Protein AF-A0A3S4GLI4-F1 (afdb_monomer_lite)

pLDDT: mean 91.99, std 5.14, range [70.38, 96.75]

Organism: Klebsiella pneumoniae (NCBI:txid573)

Sequence (58 aa):
MYDKNKLFGVTTLDIIRSNTFVAELKGKSATEVEVPVIGGPLRVTILPLLSQIPRRQL

Radius of gyration: 13.53 Å; chains: 1; bounding box: 30×18×42 Å

Secondary structure (DSSP, 8-state):
---GGG-----HHHHHHHHHHHHHHHTS-TTT----EEE-SSGGGEEE-GGGS-TTT-

Foldseek 3Di:
DDDPVPDDDDPVVVQLVVLVVVCVVVVHDSVLWTWDWDAHNDPVRTDTPPVPTDPVSD

Structure (mmCIF, N/CA/C/O backbone):
data_AF-A0A3S4GLI4-F1
#
_entry.id   AF-A0A3S4GLI4-F1
#
loop_
_atom_site.group_PDB
_atom_site.id
_atom_site.type_symbol
_atom_site.label_atom_id
_atom_site.label_alt_id
_atom_site.label_comp_id
_atom_site.label_asym_id
_atom_site.label_entity_id
_atom_site.label_seq_id
_atom_site.pdbx_PDB_ins_code
_atom_site.Cartn_x
_atom_site.Cartn_y
_atom_site.Cartn_z
_atom_site.occupancy
_atom_site.B_iso_or_equiv
_atom_site.auth_seq_id
_atom_site.auth_comp_id
_atom_site.auth_asym_id
_atom_site.auth_atom_id
_atom_site.pdbx_PDB_model_num
ATOM 1 N N . MET A 1 1 ? 13.191 -5.832 -27.687 1.00 84.00 1 MET A N 1
ATOM 2 C CA . MET A 1 1 ? 12.470 -4.552 -27.497 1.00 84.00 1 MET A CA 1
ATOM 3 C C . MET A 1 1 ? 12.028 -4.453 -26.045 1.00 84.00 1 MET A C 1
ATOM 5 O O . MET A 1 1 ? 11.688 -5.478 -25.472 1.00 84.00 1 MET A O 1
ATOM 9 N N . TYR A 1 2 ? 12.071 -3.259 -25.457 1.00 94.25 2 TYR A N 1
ATOM 10 C CA . TYR A 1 2 ? 11.620 -2.984 -24.088 1.00 94.25 2 TYR A CA 1
ATOM 11 C C . TYR A 1 2 ? 10.132 -2.590 -24.082 1.00 94.25 2 TYR A C 1
ATOM 13 O O . TYR A 1 2 ? 9.724 -1.794 -24.925 1.00 94.25 2 TYR A O 1
ATOM 21 N N . ASP A 1 3 ? 9.344 -3.126 -23.143 1.00 96.75 3 ASP A N 1
ATOM 22 C CA . ASP A 1 3 ? 7.928 -2.782 -22.937 1.00 96.75 3 ASP A CA 1
ATOM 23 C C . ASP A 1 3 ? 7.717 -2.278 -21.503 1.00 96.75 3 ASP A C 1
ATOM 25 O O . ASP A 1 3 ? 7.744 -3.046 -20.539 1.00 96.75 3 ASP A O 1
ATOM 29 N N . LYS A 1 4 ? 7.490 -0.969 -21.370 1.00 96.25 4 LYS A N 1
ATOM 30 C CA . LYS A 1 4 ? 7.276 -0.308 -20.076 1.00 96.25 4 LYS A CA 1
ATOM 31 C C . LYS A 1 4 ? 6.021 -0.790 -19.345 1.00 96.25 4 LYS A C 1
ATOM 33 O O . LYS A 1 4 ? 5.975 -0.692 -18.127 1.00 96.25 4 LYS A O 1
ATOM 38 N N . ASN A 1 5 ? 5.027 -1.330 -20.054 1.00 96.56 5 ASN A N 1
ATOM 39 C CA . ASN A 1 5 ? 3.779 -1.801 -19.446 1.00 96.56 5 ASN A CA 1
ATOM 40 C C . ASN A 1 5 ? 3.933 -3.169 -18.766 1.00 96.56 5 ASN A C 1
ATOM 42 O O . ASN A 1 5 ? 2.994 -3.650 -18.140 1.00 96.56 5 ASN A O 1
ATOM 46 N N . LYS A 1 6 ? 5.102 -3.808 -18.907 1.00 95.94 6 LYS A N 1
ATOM 47 C CA . LYS A 1 6 ? 5.437 -5.088 -18.268 1.00 95.94 6 LYS A CA 1
ATOM 48 C C . LYS A 1 6 ? 6.494 -4.949 -17.172 1.00 95.94 6 LYS A C 1
ATOM 50 O O . LYS A 1 6 ? 6.897 -5.955 -16.593 1.00 95.94 6 LYS A O 1
ATOM 55 N N . LEU A 1 7 ? 6.952 -3.728 -16.895 1.00 94.75 7 LEU A N 1
ATOM 56 C CA . LEU A 1 7 ? 7.890 -3.437 -15.819 1.00 94.75 7 LEU A CA 1
ATOM 57 C C . LEU A 1 7 ? 7.128 -2.825 -14.641 1.00 94.75 7 LEU A C 1
ATOM 59 O O . LEU A 1 7 ? 6.579 -1.733 -14.759 1.00 94.75 7 LEU A O 1
ATOM 63 N N . PHE A 1 8 ? 7.132 -3.511 -13.499 1.00 94.75 8 PHE A N 1
ATOM 64 C CA . PHE A 1 8 ? 6.427 -3.071 -12.296 1.00 94.75 8 PHE A CA 1
ATOM 65 C C . PHE A 1 8 ? 7.397 -2.908 -11.127 1.00 94.75 8 PHE A C 1
ATOM 67 O O . PHE A 1 8 ? 8.185 -3.805 -10.830 1.00 94.75 8 PHE A O 1
ATOM 74 N N . GLY A 1 9 ? 7.317 -1.766 -10.444 1.00 92.69 9 GLY A N 1
ATOM 75 C CA . GLY A 1 9 ? 7.921 -1.587 -9.127 1.00 92.69 9 GLY A CA 1
ATOM 76 C C . GLY A 1 9 ? 6.991 -2.157 -8.061 1.00 92.69 9 GLY A C 1
ATOM 77 O O . GLY A 1 9 ? 5.827 -1.771 -7.988 1.00 92.69 9 GLY A O 1
ATOM 78 N N . VAL A 1 10 ? 7.482 -3.084 -7.243 1.00 93.50 10 VAL A N 1
ATOM 79 C CA . VAL A 1 10 ? 6.666 -3.725 -6.205 1.00 93.50 10 VAL A CA 1
ATOM 80 C C . VAL A 1 10 ? 6.599 -2.820 -4.973 1.00 93.50 10 VAL A C 1
ATOM 82 O O . VAL A 1 10 ? 7.583 -2.680 -4.253 1.00 93.50 10 VAL A O 1
ATOM 85 N N . THR A 1 11 ? 5.432 -2.226 -4.722 1.00 94.44 11 THR A N 1
ATOM 86 C CA . THR A 1 11 ? 5.137 -1.377 -3.545 1.00 94.44 11 THR A CA 1
ATOM 87 C C . THR A 1 11 ? 3.988 -1.927 -2.690 1.00 94.44 11 THR A C 1
ATOM 89 O O . THR A 1 11 ? 3.502 -1.273 -1.771 1.00 94.44 11 THR A O 1
ATOM 92 N N . THR A 1 12 ? 3.551 -3.165 -2.948 1.00 94.19 12 THR A N 1
ATOM 93 C CA . THR A 1 12 ? 2.388 -3.792 -2.293 1.00 94.19 12 THR A CA 1
ATOM 94 C C . THR A 1 12 ? 2.527 -3.897 -0.774 1.00 94.19 12 THR A C 1
ATOM 96 O O . THR A 1 12 ? 1.534 -3.826 -0.055 1.00 94.19 12 THR A O 1
ATOM 99 N N . LEU A 1 13 ? 3.755 -4.030 -0.263 1.00 94.31 13 LEU A N 1
ATOM 100 C CA . LEU A 1 13 ? 4.011 -4.070 1.177 1.00 94.31 13 LEU A CA 1
ATOM 101 C C . LEU A 1 13 ? 3.562 -2.783 1.881 1.00 94.31 13 LEU A C 1
ATOM 103 O O . LEU A 1 13 ? 3.069 -2.842 3.005 1.00 94.31 13 LEU A O 1
ATOM 107 N N . ASP A 1 14 ? 3.712 -1.635 1.223 1.00 93.81 14 ASP A N 1
ATOM 108 C CA . ASP A 1 14 ? 3.324 -0.351 1.800 1.00 93.81 14 ASP A CA 1
ATOM 109 C C . ASP A 1 14 ? 1.799 -0.208 1.841 1.00 93.81 14 ASP A C 1
ATOM 111 O O . ASP A 1 14 ? 1.270 0.277 2.837 1.00 93.81 14 ASP A O 1
ATOM 115 N N . ILE A 1 15 ? 1.087 -0.756 0.848 1.00 94.25 15 ILE A N 1
ATOM 116 C CA . ILE A 1 15 ? -0.383 -0.857 0.855 1.00 94.25 15 ILE A CA 1
ATOM 117 C C . ILE A 1 15 ? -0.855 -1.697 2.047 1.00 94.25 15 ILE A C 1
ATOM 119 O O . ILE A 1 15 ? -1.668 -1.236 2.843 1.00 94.25 15 ILE A O 1
ATOM 123 N N . ILE A 1 16 ? -0.307 -2.907 2.222 1.00 95.44 16 ILE A N 1
ATOM 124 C CA . ILE A 1 16 ? -0.705 -3.804 3.322 1.00 95.44 16 ILE A CA 1
ATOM 125 C C . ILE A 1 16 ? -0.435 -3.146 4.680 1.00 95.44 16 ILE A C 1
ATOM 127 O O . ILE A 1 16 ? -1.292 -3.180 5.558 1.00 95.44 16 ILE A O 1
ATOM 131 N N . ARG A 1 17 ? 0.723 -2.493 4.850 1.00 95.00 17 ARG A N 1
ATOM 132 C CA . ARG A 1 17 ? 1.045 -1.758 6.083 1.00 95.00 17 ARG A CA 1
ATOM 133 C C . ARG A 1 17 ? 0.055 -0.630 6.354 1.00 95.00 17 ARG A C 1
ATOM 135 O O . ARG A 1 17 ? -0.426 -0.512 7.477 1.00 95.00 17 ARG A O 1
ATOM 142 N N . SER A 1 18 ? -0.259 0.186 5.348 1.00 94.62 18 SER A N 1
ATOM 143 C CA . SER A 1 18 ? -1.238 1.266 5.487 1.00 94.62 18 SER A CA 1
ATOM 144 C C . SER A 1 18 ? -2.631 0.739 5.835 1.00 94.62 18 SER A C 1
ATOM 146 O O . SER A 1 18 ? -3.271 1.301 6.724 1.00 94.62 18 SER A O 1
ATOM 148 N N . ASN A 1 19 ? -3.069 -0.359 5.213 1.00 95.19 19 ASN A N 1
ATOM 149 C CA . ASN A 1 19 ? -4.348 -1.000 5.524 1.00 95.19 19 ASN A CA 1
ATOM 150 C C . ASN A 1 19 ? -4.394 -1.464 6.978 1.00 95.19 19 ASN A C 1
ATOM 152 O O . ASN A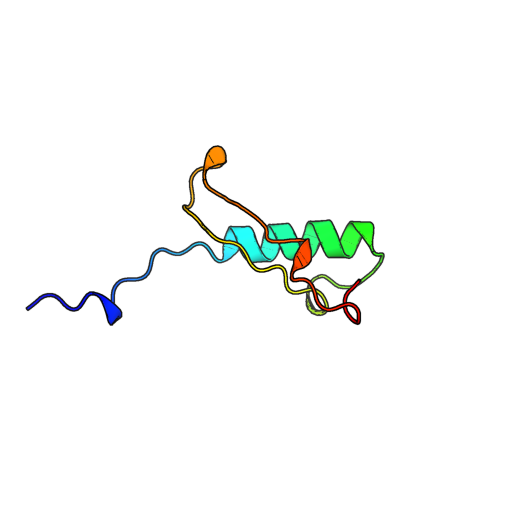 1 19 ? -5.354 -1.151 7.675 1.00 95.19 19 ASN A O 1
ATOM 156 N N . THR A 1 20 ? -3.350 -2.149 7.454 1.00 95.94 20 THR A N 1
ATOM 157 C CA . THR A 1 20 ? -3.272 -2.614 8.844 1.00 95.94 20 THR A CA 1
ATOM 158 C C . THR A 1 20 ? -3.349 -1.452 9.829 1.00 95.94 20 THR A C 1
ATOM 160 O O . THR A 1 20 ? -4.177 -1.485 10.733 1.00 95.94 20 THR A O 1
ATOM 163 N N . PHE A 1 21 ? -2.568 -0.386 9.625 1.00 94.88 21 PHE A N 1
ATOM 164 C CA . PHE A 1 21 ? -2.583 0.761 10.537 1.00 94.88 21 PHE A CA 1
ATOM 165 C C . PHE A 1 21 ? -3.937 1.471 10.576 1.00 94.88 21 PHE A C 1
ATOM 167 O O . PHE A 1 21 ? -4.425 1.821 11.649 1.00 94.88 21 PHE A O 1
ATOM 174 N N . VAL A 1 22 ? -4.571 1.687 9.420 1.00 94.12 22 VAL A N 1
ATOM 175 C CA . VAL A 1 22 ? -5.897 2.318 9.390 1.00 94.12 22 VAL A CA 1
ATOM 176 C C . VAL A 1 22 ? -6.953 1.396 9.999 1.00 94.12 22 VAL A C 1
ATOM 178 O O . VAL A 1 22 ? -7.805 1.868 10.748 1.00 94.12 22 VAL A O 1
ATOM 181 N N . ALA A 1 23 ? -6.898 0.095 9.721 1.00 94.44 23 ALA A N 1
ATOM 182 C CA . ALA A 1 23 ? -7.833 -0.877 10.269 1.00 94.44 23 ALA A CA 1
ATOM 183 C C . ALA A 1 23 ? -7.741 -0.968 11.800 1.00 94.44 23 ALA A C 1
ATOM 185 O O . ALA A 1 23 ? -8.776 -0.925 12.463 1.00 94.44 23 ALA A O 1
ATOM 186 N N . GLU A 1 24 ? -6.531 -0.982 12.367 1.00 94.94 24 GLU A N 1
ATOM 187 C CA . GLU A 1 24 ? -6.302 -0.935 13.819 1.00 94.94 24 GLU A CA 1
ATOM 188 C C . GLU A 1 24 ? -6.891 0.335 14.447 1.00 94.94 24 GLU A C 1
ATOM 190 O O . GLU A 1 24 ? -7.619 0.259 15.436 1.00 94.94 24 GLU A O 1
ATOM 195 N N . LEU A 1 25 ? -6.661 1.501 13.832 1.00 92.69 25 LEU A N 1
ATOM 196 C CA . LEU A 1 25 ? -7.219 2.776 14.299 1.00 92.69 25 LEU A CA 1
ATOM 197 C C . LEU A 1 25 ? -8.752 2.834 14.220 1.00 92.69 25 LEU A C 1
ATOM 199 O O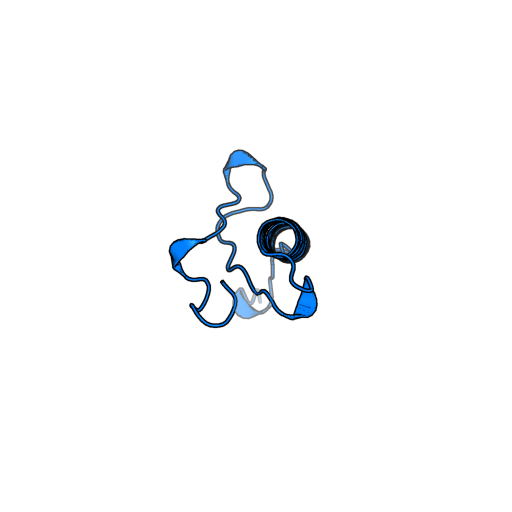 . LEU A 1 25 ? -9.379 3.612 14.940 1.00 92.69 25 LEU A O 1
ATOM 203 N N . LYS A 1 26 ? -9.361 2.046 13.329 1.00 89.94 26 LYS A N 1
ATOM 204 C CA . LYS A 1 26 ? -10.810 2.007 13.090 1.00 89.94 26 LYS A CA 1
ATOM 205 C C . LYS A 1 26 ? -11.514 0.804 13.715 1.00 89.94 26 LYS A C 1
ATOM 207 O O . LYS A 1 26 ? -12.736 0.726 13.620 1.00 89.94 26 LYS A O 1
ATOM 212 N N . GLY A 1 27 ? -10.779 -0.112 14.346 1.00 91.88 27 GLY A N 1
ATOM 213 C CA . GLY A 1 27 ? -11.331 -1.349 14.903 1.00 91.88 27 GLY A CA 1
ATOM 214 C C . GLY A 1 27 ? -11.912 -2.294 13.844 1.00 91.88 27 GLY A C 1
ATOM 215 O O . GLY A 1 27 ? -12.900 -2.973 14.114 1.00 91.88 27 GLY A O 1
ATOM 216 N N . LYS A 1 28 ? -11.341 -2.311 12.634 1.00 91.94 28 LYS A N 1
ATOM 217 C CA . LYS A 1 28 ? -11.764 -3.170 11.514 1.00 91.94 28 LYS A CA 1
ATOM 218 C C . LYS A 1 28 ? -10.703 -4.215 11.185 1.00 91.94 28 LYS A C 1
ATOM 220 O O . LYS A 1 28 ? -9.576 -4.153 11.671 1.00 91.94 28 LYS A O 1
ATOM 225 N N . SER A 1 29 ? -11.052 -5.170 10.327 1.00 91.88 29 SER A N 1
ATOM 226 C CA . SER A 1 29 ? -10.066 -6.069 9.727 1.00 91.88 29 SER A CA 1
ATOM 227 C C . SER A 1 29 ? -9.238 -5.339 8.663 1.00 91.88 29 SER A C 1
ATOM 229 O O . SER A 1 29 ? -9.775 -4.563 7.871 1.00 91.88 29 SER A O 1
ATOM 231 N N . ALA A 1 30 ? -7.940 -5.642 8.576 1.00 91.81 30 ALA A N 1
ATOM 232 C CA . ALA A 1 3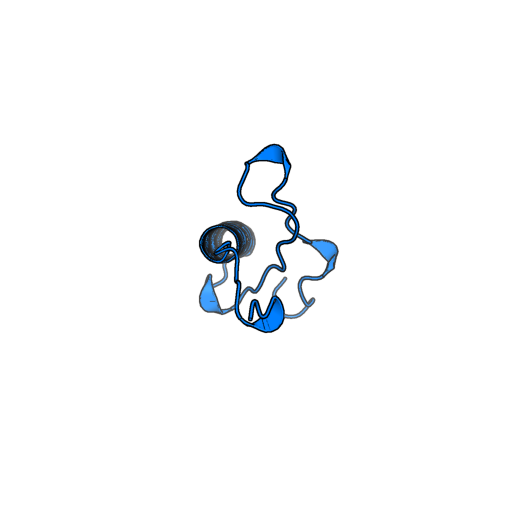0 ? -7.062 -5.133 7.517 1.00 91.81 30 ALA A CA 1
ATOM 233 C C . ALA A 1 30 ? -7.528 -5.533 6.103 1.00 91.81 30 ALA A C 1
ATOM 235 O O . ALA A 1 30 ? -7.175 -4.878 5.129 1.00 91.81 30 ALA A O 1
ATOM 236 N N . THR A 1 31 ? -8.331 -6.595 5.978 1.00 92.44 31 THR A N 1
ATOM 237 C CA . THR A 1 31 ? -8.909 -7.040 4.699 1.00 92.44 31 THR A CA 1
ATOM 238 C C . THR A 1 31 ? -10.117 -6.206 4.263 1.00 92.44 31 THR A C 1
ATOM 240 O O . THR A 1 31 ? -10.520 -6.273 3.107 1.00 92.44 31 THR A O 1
ATOM 243 N N . GLU A 1 32 ? -10.713 -5.436 5.177 1.00 91.31 32 GLU A N 1
ATOM 244 C CA . GLU A 1 32 ? -11.887 -4.593 4.912 1.00 91.31 32 GLU A CA 1
ATOM 245 C C . GLU A 1 32 ? -11.516 -3.149 4.558 1.00 91.31 32 GLU A C 1
ATOM 247 O O . GLU A 1 32 ? -12.378 -2.374 4.137 1.00 91.31 32 GLU A O 1
ATOM 252 N N . VAL A 1 33 ? -10.246 -2.783 4.736 1.00 93.06 33 VAL A N 1
ATOM 253 C CA . VAL A 1 33 ? -9.719 -1.442 4.495 1.00 93.06 33 VAL A CA 1
ATOM 254 C C . VAL A 1 33 ? -8.743 -1.499 3.333 1.00 93.06 33 VAL A C 1
ATOM 256 O O . VAL A 1 33 ? -7.819 -2.305 3.334 1.00 93.06 33 VAL A O 1
ATOM 259 N N . GLU A 1 34 ? -8.926 -0.610 2.363 1.00 94.50 34 GLU A N 1
ATOM 260 C CA . GLU A 1 34 ? -8.011 -0.449 1.243 1.00 94.50 34 GLU A CA 1
ATOM 261 C C . GLU A 1 34 ? -7.563 1.010 1.160 1.00 94.50 34 GLU A C 1
ATOM 263 O O . GLU A 1 34 ? -8.352 1.921 0.911 1.00 94.50 34 GLU A O 1
ATOM 268 N N . VAL A 1 35 ? -6.276 1.231 1.415 1.00 94.88 35 VAL A N 1
ATOM 269 C CA . VAL A 1 35 ? -5.630 2.537 1.403 1.00 94.88 35 VAL A CA 1
ATOM 270 C C . VAL A 1 35 ? -4.804 2.650 0.126 1.00 94.88 35 VAL A C 1
ATOM 272 O O . VAL A 1 35 ? -3.804 1.942 -0.020 1.00 94.88 35 VAL A O 1
ATOM 275 N N . PRO A 1 36 ? -5.162 3.557 -0.798 1.00 94.88 36 PRO A N 1
ATOM 276 C CA . PRO A 1 36 ? -4.329 3.832 -1.956 1.00 94.88 36 PRO A CA 1
ATOM 277 C C . PRO A 1 36 ? -2.994 4.442 -1.515 1.00 94.88 36 PRO A C 1
ATOM 279 O O . PRO A 1 36 ? -2.967 5.403 -0.742 1.00 94.88 36 PRO A O 1
ATOM 282 N N . VAL A 1 37 ? -1.886 3.907 -2.026 1.00 95.56 37 VAL A N 1
ATOM 283 C CA . VAL A 1 37 ? -0.530 4.409 -1.768 1.00 95.56 37 VAL A CA 1
ATOM 284 C C . VAL A 1 37 ? 0.124 4.760 -3.096 1.00 95.56 37 VAL A C 1
ATOM 286 O O . VAL A 1 37 ? 0.123 3.952 -4.025 1.00 95.56 37 VAL A O 1
ATOM 289 N N . ILE A 1 38 ? 0.691 5.962 -3.189 1.00 94.94 38 ILE A N 1
ATOM 290 C CA . ILE A 1 38 ? 1.416 6.433 -4.375 1.00 94.94 38 ILE A CA 1
ATOM 291 C C . ILE A 1 38 ? 2.858 6.818 -4.033 1.00 94.94 38 ILE A C 1
ATOM 293 O O . ILE A 1 38 ? 3.218 6.966 -2.864 1.00 94.94 38 ILE A O 1
ATOM 297 N N . GLY A 1 39 ? 3.668 7.009 -5.078 1.00 93.56 39 GLY A N 1
ATOM 298 C CA . GLY A 1 39 ? 5.060 7.440 -4.981 1.00 93.56 39 GLY A CA 1
ATOM 299 C C . GLY A 1 39 ? 6.053 6.292 -5.164 1.00 93.56 39 GLY A C 1
ATOM 300 O O . GLY A 1 39 ? 5.899 5.497 -6.089 1.00 93.56 39 GLY A O 1
ATOM 301 N N . GLY A 1 40 ? 7.106 6.241 -4.347 1.00 88.56 40 GLY A N 1
ATOM 302 C CA . GLY A 1 40 ? 8.186 5.251 -4.467 1.00 88.56 40 GLY A CA 1
ATOM 303 C C . GLY A 1 40 ? 8.412 4.449 -3.180 1.00 88.56 40 GLY A C 1
ATOM 304 O O . GLY A 1 40 ? 7.857 4.797 -2.148 1.00 88.56 40 GLY A O 1
ATOM 305 N N . PRO A 1 41 ? 9.258 3.404 -3.205 1.00 86.88 41 PRO A N 1
ATOM 306 C CA . PRO A 1 41 ? 9.484 2.511 -2.057 1.00 86.88 41 PRO A CA 1
ATOM 307 C C . PRO A 1 41 ? 10.391 3.108 -0.963 1.00 86.88 41 PRO A C 1
ATOM 309 O O . PRO A 1 41 ? 10.718 2.445 0.021 1.00 86.88 41 PRO A O 1
ATOM 312 N N . LEU A 1 42 ? 10.870 4.342 -1.140 1.00 89.25 42 LEU A N 1
ATOM 313 C CA . LEU A 1 42 ? 11.693 5.021 -0.144 1.00 89.25 42 LEU A CA 1
ATOM 314 C C . LEU A 1 42 ? 10.769 5.717 0.852 1.00 89.25 42 LEU A C 1
ATOM 316 O O . LEU A 1 42 ? 9.825 6.380 0.451 1.00 89.25 42 LEU A O 1
ATOM 320 N N . ARG A 1 43 ? 11.062 5.624 2.154 1.00 81.69 43 ARG A N 1
ATOM 321 C CA . ARG A 1 43 ? 10.174 6.104 3.236 1.00 81.69 43 ARG A CA 1
ATOM 322 C C . ARG A 1 43 ? 9.540 7.480 2.996 1.00 81.69 43 ARG A C 1
ATOM 324 O O . ARG A 1 43 ? 8.354 7.638 3.241 1.00 81.69 43 ARG A O 1
ATOM 331 N N . VAL A 1 44 ? 10.319 8.459 2.532 1.00 91.31 44 VAL A N 1
ATOM 332 C CA . VAL A 1 44 ? 9.846 9.841 2.313 1.00 91.31 44 VAL A CA 1
ATOM 333 C C . VAL A 1 44 ? 9.021 10.014 1.037 1.00 91.31 44 VAL A C 1
ATOM 335 O O . VAL A 1 44 ? 8.360 11.033 0.876 1.00 91.31 44 VAL A O 1
ATOM 338 N N . THR A 1 45 ? 9.074 9.045 0.122 1.00 92.25 45 THR A N 1
ATOM 339 C CA . THR A 1 45 ? 8.325 9.057 -1.137 1.00 92.25 45 THR A CA 1
ATOM 340 C C . THR A 1 45 ? 7.069 8.192 -1.092 1.00 92.25 45 THR A C 1
ATOM 342 O O . THR A 1 45 ? 6.322 8.213 -2.062 1.00 92.25 45 THR A O 1
ATOM 345 N N . ILE A 1 46 ? 6.804 7.477 0.007 1.00 94.44 46 ILE A N 1
ATOM 346 C CA . ILE A 1 46 ? 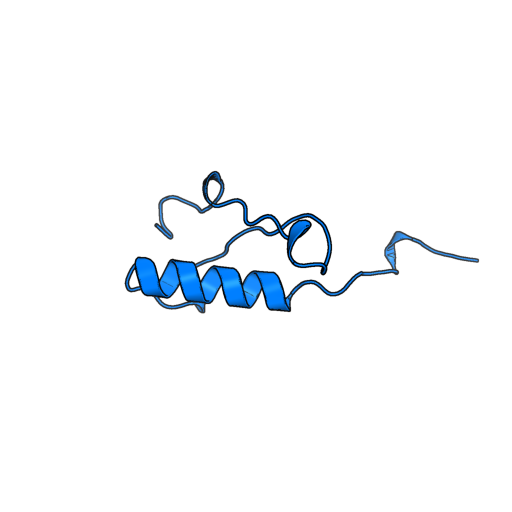5.557 6.733 0.227 1.00 94.44 46 ILE A CA 1
ATOM 347 C C . ILE A 1 46 ? 4.478 7.712 0.698 1.00 94.44 46 ILE A C 1
ATOM 349 O O . ILE A 1 46 ? 4.621 8.331 1.753 1.00 94.44 46 ILE A O 1
ATOM 353 N N . LEU A 1 47 ? 3.378 7.825 -0.050 1.00 95.44 47 LEU A N 1
ATOM 354 C CA . LEU A 1 47 ? 2.264 8.710 0.292 1.00 95.44 47 LEU A CA 1
ATOM 355 C C . LEU A 1 47 ? 0.926 7.945 0.339 1.00 95.44 47 LEU A C 1
ATOM 357 O O . LEU A 1 47 ? 0.352 7.664 -0.718 1.00 95.44 47 LEU A O 1
ATOM 361 N N . PRO A 1 48 ? 0.401 7.623 1.538 1.00 95.00 48 PRO A N 1
ATOM 362 C CA . PRO A 1 48 ? -0.932 7.045 1.696 1.00 95.00 48 PRO A CA 1
ATOM 363 C C . PRO A 1 48 ? -2.028 8.111 1.537 1.00 95.00 48 PRO A C 1
ATOM 365 O O . PRO A 1 48 ? -2.025 9.144 2.209 1.00 95.00 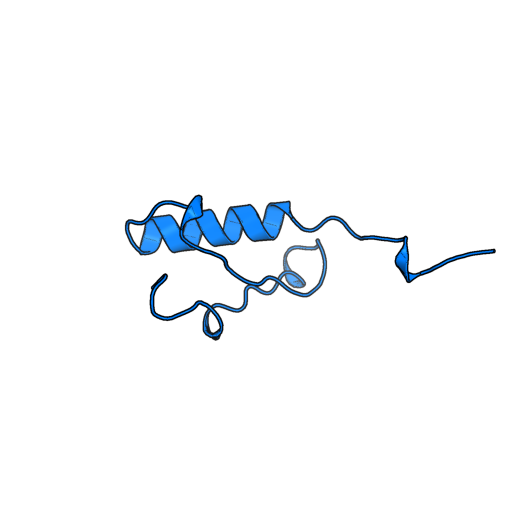48 PRO A O 1
ATOM 368 N N . LEU A 1 49 ? -3.005 7.852 0.670 1.00 95.12 49 LEU A N 1
ATOM 369 C CA . LEU A 1 49 ? -4.093 8.775 0.337 1.00 95.12 49 LEU A CA 1
ATOM 370 C C . LEU A 1 49 ? -5.308 8.552 1.244 1.00 95.12 49 LEU A C 1
ATOM 372 O O . LEU A 1 49 ? -6.349 8.051 0.822 1.00 95.12 49 LEU A O 1
ATOM 376 N N . LEU A 1 50 ? -5.189 8.963 2.508 1.00 93.38 50 LEU A N 1
ATOM 377 C CA . LEU A 1 50 ? -6.234 8.754 3.523 1.00 93.38 50 LEU A CA 1
ATOM 378 C C . LEU A 1 50 ? -7.589 9.389 3.160 1.00 93.38 50 LEU A C 1
ATOM 380 O O . LEU A 1 50 ? -8.635 8.892 3.568 1.00 93.38 50 LEU A O 1
ATOM 384 N N . SER A 1 51 ? -7.584 10.466 2.372 1.00 93.50 51 SER A N 1
ATOM 385 C CA . SER A 1 51 ? -8.802 11.139 1.900 1.00 93.50 51 SER A CA 1
ATOM 386 C C . SER A 1 51 ? -9.598 10.337 0.868 1.00 93.50 51 SER A C 1
ATOM 388 O 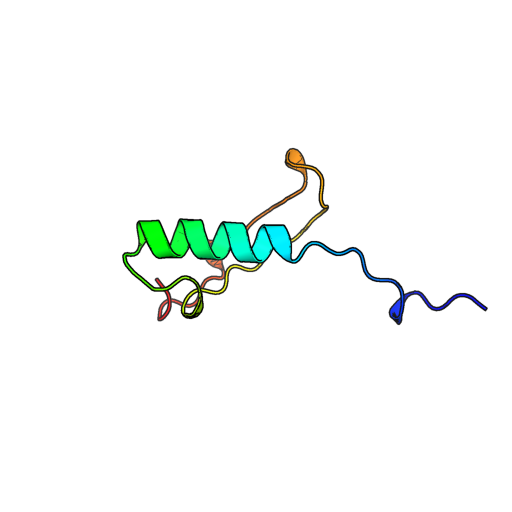O . SER A 1 51 ? -10.764 10.646 0.637 1.00 93.50 51 SER A O 1
ATOM 390 N N . GLN A 1 52 ? -8.988 9.327 0.245 1.00 92.62 52 GLN A N 1
ATOM 391 C CA . GLN A 1 52 ? -9.619 8.495 -0.781 1.00 92.62 52 GLN A CA 1
ATOM 392 C C . GLN A 1 52 ? -10.181 7.184 -0.229 1.00 92.62 52 GLN A C 1
ATOM 394 O O . GLN A 1 52 ? -10.763 6.406 -0.981 1.00 92.62 52 GLN A O 1
ATOM 399 N N . ILE A 1 53 ? -10.042 6.941 1.076 1.00 91.06 53 ILE A N 1
ATOM 400 C CA . ILE A 1 53 ? -10.613 5.758 1.713 1.00 91.06 53 ILE A CA 1
ATOM 401 C C . ILE A 1 53 ? -12.146 5.897 1.698 1.00 91.06 53 ILE A C 1
ATOM 403 O O . ILE A 1 53 ? -12.676 6.883 2.227 1.00 91.06 53 ILE A O 1
ATOM 407 N N . PRO A 1 54 ? -12.891 4.940 1.110 1.00 88.12 54 PRO A N 1
ATOM 408 C CA . PRO A 1 54 ? -14.344 5.000 1.064 1.00 88.12 54 PRO A CA 1
ATOM 409 C C . PRO A 1 54 ? -14.945 5.132 2.462 1.00 88.12 54 PRO A C 1
ATOM 411 O O . PRO A 1 54 ? -14.565 4.421 3.389 1.00 88.12 54 PRO A O 1
ATOM 414 N N . ARG A 1 55 ? -15.974 5.974 2.611 1.00 80.50 55 ARG A N 1
ATOM 415 C CA . ARG A 1 55 ? -16.619 6.227 3.914 1.00 80.50 55 ARG A CA 1
ATOM 416 C C . ARG A 1 55 ? -17.176 4.964 4.583 1.00 80.50 55 ARG A C 1
ATOM 418 O O . ARG A 1 55 ? -17.284 4.924 5.797 1.00 80.50 55 ARG A O 1
ATOM 425 N N . ARG A 1 56 ? -17.494 3.925 3.802 1.00 79.62 56 ARG A N 1
ATOM 426 C CA . ARG A 1 56 ? -17.919 2.602 4.296 1.00 79.62 56 ARG A CA 1
ATOM 427 C C . ARG A 1 56 ? -16.785 1.836 5.003 1.00 79.62 56 ARG A C 1
ATOM 429 O O . ARG A 1 56 ? -17.050 1.020 5.881 1.00 79.62 56 ARG A O 1
ATOM 436 N N . GLN A 1 57 ? -15.533 2.104 4.633 1.00 76.25 57 GLN A N 1
ATOM 437 C CA . GLN A 1 57 ? -14.332 1.522 5.238 1.00 76.25 57 GLN A CA 1
ATOM 438 C C . GLN A 1 57 ? -13.806 2.348 6.424 1.00 76.25 57 GLN A C 1
ATOM 440 O O . GLN A 1 57 ? -13.061 1.806 7.235 1.00 76.25 57 GLN A O 1
ATOM 445 N N . LEU A 1 58 ? -14.273 3.589 6.615 1.00 70.38 58 LEU A N 1
ATOM 446 C CA . LEU A 1 58 ? -13.906 4.469 7.741 1.00 70.38 58 LEU A CA 1
ATOM 447 C C . LEU A 1 58 ? -14.762 4.309 9.001 1.00 70.38 58 LEU A C 1
ATOM 449 O O . LEU A 1 58 ? -15.798 3.609 8.944 1.00 70.38 58 LEU A O 1
#

InterPro domains:
  IPR001252 Malate dehydrogenase, active site [PS00068] (10-22)
  IPR015955 Lactate dehydrogenase/glycoside hydrolase, family 4, C-terminal [G3DSA:3.90.110.10] (11-57)
  IPR015955 Lactate dehydrogenase/glycoside hydrolase, family 4, C-terminal [SSF56327] (10-53)
  IPR022383 Lactate/malate dehydrogenase, C-terminal [PF02866] (11-53)